Protein AF-A0A3D3JUP1-F1 (afdb_monomer_lite)

Foldseek 3Di:
DDDDDDDDDDDDDDPPPPPPPPPPFPLPDADQAQPAQVVVVVVQPPWDKWWAAPVRHTDPDHDLAWTKMWTADPDNFWIKMFTAGNRRGTHWIWIAGHVRVVVVHIDTRD

pLDDT: mean 80.68, std 22.3, range [35.53, 98.0]

Structure (mmCIF, N/CA/C/O backbone):
data_AF-A0A3D3JUP1-F1
#
_entry.id   AF-A0A3D3JUP1-F1
#
loop_
_atom_site.group_PDB
_atom_site.id
_atom_site.type_symbol
_atom_site.label_atom_id
_atom_site.label_alt_id
_atom_site.label_comp_id
_atom_site.label_asym_id
_atom_site.label_entity_id
_atom_site.label_seq_id
_atom_site.pdbx_PDB_ins_code
_atom_site.Cartn_x
_atom_site.Cartn_y
_atom_site.Cartn_z
_atom_site.occupancy
_atom_site.B_iso_or_equiv
_atom_site.auth_seq_id
_atom_site.auth_comp_id
_atom_site.auth_asym_id
_atom_site.auth_atom_id
_atom_site.pdbx_PDB_model_num
ATOM 1 N N . MET A 1 1 ? 40.089 -21.764 -67.504 1.00 40.41 1 MET A N 1
ATOM 2 C CA . MET A 1 1 ? 40.403 -21.109 -66.215 1.00 40.41 1 MET A CA 1
ATOM 3 C C . MET A 1 1 ? 39.274 -20.143 -65.877 1.00 40.41 1 MET A C 1
ATOM 5 O O . MET A 1 1 ? 38.989 -19.339 -66.745 1.00 40.41 1 MET A O 1
ATOM 9 N N . LYS A 1 2 ? 38.665 -20.297 -64.681 1.00 35.53 2 LYS A N 1
ATOM 10 C CA . LYS A 1 2 ? 38.126 -19.267 -63.747 1.00 35.53 2 LYS A CA 1
ATOM 11 C C . LYS A 1 2 ? 37.333 -18.078 -64.353 1.00 35.53 2 LYS A C 1
ATOM 13 O O . LYS A 1 2 ? 37.854 -17.394 -65.210 1.00 35.53 2 LYS A O 1
ATOM 18 N N . SER A 1 3 ? 36.134 -17.679 -63.931 1.00 40.34 3 SER A N 1
ATOM 19 C CA . SER A 1 3 ? 35.379 -17.886 -62.692 1.00 40.34 3 SER A CA 1
ATOM 20 C C . SER A 1 3 ? 33.913 -17.494 -62.918 1.00 40.34 3 SER A C 1
ATOM 22 O O . SER A 1 3 ? 33.616 -16.593 -63.697 1.00 40.34 3 SER A O 1
ATOM 24 N N . ILE A 1 4 ? 33.020 -18.154 -62.185 1.00 47.38 4 ILE A N 1
ATOM 25 C CA . ILE A 1 4 ? 31.595 -17.843 -62.064 1.00 47.38 4 ILE A CA 1
ATOM 26 C C . ILE A 1 4 ? 31.442 -16.749 -60.995 1.00 47.38 4 ILE A C 1
ATOM 28 O O . ILE A 1 4 ? 31.992 -16.898 -59.904 1.00 47.38 4 ILE A O 1
ATOM 32 N N . LEU A 1 5 ? 30.705 -15.674 -61.288 1.00 41.91 5 LEU A N 1
ATOM 33 C CA . LEU A 1 5 ? 30.286 -14.683 -60.291 1.00 41.91 5 LEU A CA 1
ATOM 34 C C . LEU A 1 5 ? 28.830 -14.977 -59.896 1.00 41.91 5 LEU A C 1
ATOM 36 O O . LEU A 1 5 ? 27.901 -14.655 -60.632 1.00 41.91 5 LEU A O 1
ATOM 40 N N . PHE A 1 6 ? 28.634 -15.623 -58.747 1.00 46.44 6 PHE A N 1
ATOM 41 C CA . PHE A 1 6 ? 27.334 -15.691 -58.080 1.00 46.44 6 PHE A CA 1
ATOM 42 C C . PHE A 1 6 ? 27.157 -14.410 -57.256 1.00 46.44 6 PHE A C 1
ATOM 44 O O . PHE A 1 6 ? 27.907 -14.182 -56.309 1.00 46.44 6 PHE A O 1
ATOM 51 N N . LEU A 1 7 ? 26.181 -13.573 -57.615 1.00 41.72 7 LEU A N 1
ATOM 52 C CA . LEU A 1 7 ? 25.715 -12.487 -56.753 1.00 41.72 7 LEU A CA 1
ATOM 53 C C . LEU A 1 7 ? 24.695 -13.068 -55.767 1.00 41.72 7 LEU A C 1
ATOM 55 O O . LEU A 1 7 ? 23.558 -13.367 -56.129 1.00 41.72 7 LEU A O 1
ATOM 59 N N . SER A 1 8 ? 25.116 -13.258 -54.521 1.00 45.69 8 SER A N 1
ATOM 60 C CA . SER A 1 8 ? 24.248 -13.636 -53.410 1.00 45.69 8 SER A CA 1
ATOM 61 C C . SER A 1 8 ? 23.403 -12.430 -52.995 1.00 45.69 8 SER A C 1
ATOM 63 O O . SER A 1 8 ? 23.912 -11.439 -52.474 1.00 45.69 8 SER A O 1
ATOM 65 N N . LEU A 1 9 ? 22.096 -12.527 -53.227 1.00 45.66 9 LEU A N 1
ATOM 66 C CA . LEU A 1 9 ? 21.085 -11.603 -52.728 1.00 45.66 9 LEU A CA 1
ATOM 67 C C . LEU A 1 9 ? 20.952 -11.805 -51.206 1.00 45.66 9 LEU A C 1
ATOM 69 O O . LEU A 1 9 ? 20.354 -12.775 -50.745 1.00 45.66 9 LEU A O 1
ATOM 73 N N . GLY A 1 10 ? 21.579 -10.925 -50.424 1.00 38.91 10 GLY A N 1
ATOM 74 C CA . GLY A 1 10 ? 21.513 -10.936 -48.964 1.00 38.91 10 GLY A CA 1
ATOM 75 C C . GLY A 1 10 ? 20.160 -10.437 -48.461 1.00 38.91 10 GLY A C 1
ATOM 76 O O . GLY A 1 10 ? 19.929 -9.234 -48.373 1.00 38.91 10 GLY A O 1
ATOM 77 N N . LEU A 1 11 ? 19.277 -11.372 -48.119 1.00 43.00 11 LEU A N 1
ATOM 78 C CA . LEU A 1 11 ? 18.056 -11.135 -47.355 1.00 43.00 11 LEU A CA 1
ATOM 79 C C . LEU A 1 11 ? 18.445 -10.759 -45.911 1.00 43.00 11 LEU A C 1
ATOM 81 O O . LEU A 1 11 ? 18.712 -11.632 -45.087 1.00 43.00 11 LEU A O 1
ATOM 85 N N . LEU A 1 12 ? 18.522 -9.463 -45.602 1.00 42.44 12 LEU A N 1
ATOM 86 C CA . LEU A 1 12 ? 18.662 -8.988 -44.224 1.00 42.44 12 LEU A CA 1
ATOM 87 C C . LEU A 1 12 ? 17.294 -9.060 -43.540 1.00 42.44 12 LEU A C 1
ATOM 89 O O . LEU A 1 12 ? 16.419 -8.220 -43.735 1.00 42.44 12 LEU A O 1
ATOM 93 N N . LEU A 1 13 ? 17.127 -10.133 -42.770 1.00 44.31 13 LEU A N 1
ATOM 94 C CA . LEU A 1 13 ? 16.034 -10.362 -41.836 1.00 44.31 13 LEU A CA 1
ATOM 95 C C . LEU A 1 13 ? 15.923 -9.175 -40.867 1.00 44.31 13 LEU A C 1
ATOM 97 O O . LEU A 1 13 ? 16.871 -8.860 -40.147 1.00 44.31 13 LEU A O 1
ATOM 101 N N . LEU A 1 14 ? 14.751 -8.538 -40.845 1.00 49.16 14 LEU A N 1
ATOM 102 C CA . LEU A 1 14 ? 14.344 -7.635 -39.769 1.00 49.16 14 LEU A CA 1
ATOM 103 C C . LEU A 1 14 ? 14.480 -8.385 -38.432 1.00 49.16 14 LEU A C 1
ATOM 105 O O . LEU A 1 14 ? 14.070 -9.549 -38.364 1.00 49.16 14 LEU A O 1
ATOM 109 N N . PRO A 1 15 ? 15.033 -7.768 -37.372 1.00 46.84 15 PRO A N 1
ATOM 110 C CA . PRO A 1 15 ? 15.060 -8.407 -36.070 1.00 46.84 15 PRO A CA 1
ATOM 111 C C . PRO A 1 15 ? 13.611 -8.644 -35.654 1.00 46.84 15 PRO A C 1
ATOM 113 O O . PRO A 1 15 ? 12.813 -7.709 -35.562 1.00 46.84 15 PRO A O 1
ATOM 116 N N . GLY A 1 16 ? 13.267 -9.920 -35.477 1.00 44.28 16 GLY A N 1
ATOM 117 C CA . GLY A 1 16 ? 11.970 -10.323 -34.967 1.00 44.28 16 GLY A CA 1
ATOM 118 C C . GLY A 1 16 ? 11.670 -9.523 -33.710 1.00 44.28 16 GLY A C 1
ATOM 119 O O . GLY A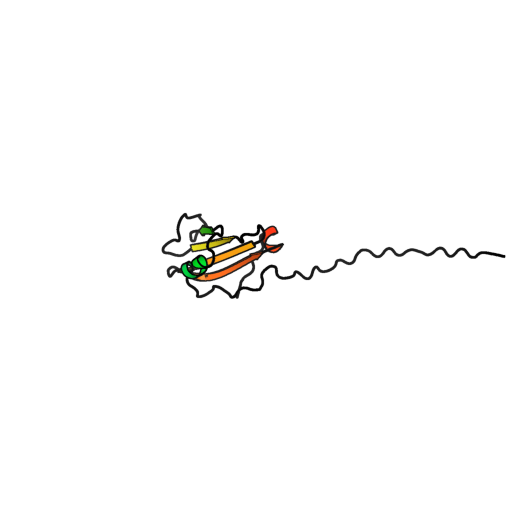 1 16 ? 12.534 -9.377 -32.843 1.00 44.28 16 GLY A O 1
ATOM 120 N N . CYS A 1 17 ? 10.454 -8.987 -33.637 1.00 42.75 17 CYS A N 1
ATOM 121 C CA . CYS A 1 17 ? 9.895 -8.443 -32.415 1.00 42.75 17 CYS A CA 1
ATOM 122 C C . CYS A 1 17 ? 9.869 -9.601 -31.415 1.00 42.75 17 CYS A C 1
ATOM 124 O O . CYS A 1 17 ? 8.923 -10.387 -31.381 1.00 42.75 17 CYS A O 1
ATOM 126 N N . GLN A 1 18 ? 10.966 -9.784 -30.679 1.00 44.09 18 GLN A N 1
ATOM 127 C CA . GLN A 1 18 ? 10.993 -10.696 -29.560 1.00 44.09 18 GLN A CA 1
ATOM 128 C C . GLN A 1 18 ? 9.938 -10.149 -28.615 1.00 44.09 18 GLN A C 1
ATOM 130 O O . GLN A 1 18 ? 10.075 -9.054 -28.072 1.00 44.09 18 GLN A O 1
ATOM 135 N N . SER A 1 19 ? 8.831 -10.880 -28.500 1.00 41.97 19 SER A N 1
ATOM 136 C CA . SER A 1 19 ? 7.968 -10.785 -27.339 1.00 41.97 19 SER A CA 1
ATOM 137 C C . SER A 1 19 ? 8.908 -10.933 -26.153 1.00 41.97 19 SER A C 1
ATOM 139 O O . SER A 1 19 ? 9.400 -12.026 -25.878 1.00 41.97 19 SER A O 1
ATOM 141 N N . ILE A 1 20 ? 9.240 -9.809 -25.517 1.00 46.16 20 ILE A N 1
ATOM 142 C CA . ILE A 1 20 ? 9.814 -9.824 -24.185 1.00 46.16 20 ILE A CA 1
ATOM 143 C C . ILE A 1 20 ? 8.739 -10.536 -23.381 1.00 46.16 20 ILE A C 1
ATOM 145 O O . ILE A 1 20 ? 7.685 -9.964 -23.088 1.00 46.16 20 ILE A O 1
ATOM 149 N N . GLN A 1 21 ? 8.950 -11.826 -23.127 1.00 41.53 21 GLN A N 1
ATOM 150 C CA . GLN A 1 21 ? 8.224 -12.520 -22.087 1.00 41.53 21 GLN A CA 1
ATOM 151 C C . GLN A 1 21 ? 8.540 -11.721 -20.833 1.00 41.53 21 GLN A C 1
ATOM 153 O O . GLN A 1 21 ? 9.660 -11.757 -20.330 1.00 41.53 21 GLN A O 1
ATOM 158 N N . ARG A 1 22 ? 7.576 -10.890 -20.427 1.00 48.31 22 ARG A N 1
ATOM 159 C CA . ARG A 1 22 ? 7.669 -10.066 -19.233 1.00 48.31 22 ARG A CA 1
ATOM 160 C C . ARG A 1 22 ? 7.845 -11.034 -18.081 1.00 48.31 22 ARG A C 1
ATOM 162 O O . ARG A 1 22 ? 6.881 -11.658 -17.645 1.00 48.31 22 ARG A O 1
ATOM 169 N N . THR A 1 23 ? 9.077 -11.195 -17.619 1.00 39.50 23 THR A N 1
ATOM 170 C CA . THR A 1 23 ? 9.325 -11.774 -16.309 1.00 39.50 23 THR A CA 1
ATOM 171 C C . THR A 1 23 ? 8.509 -10.929 -15.338 1.00 39.50 23 THR A C 1
ATOM 173 O O . THR A 1 23 ? 8.694 -9.709 -15.331 1.00 39.50 23 THR A O 1
ATOM 176 N N . PRO A 1 24 ? 7.571 -11.500 -14.566 1.00 43.12 24 PRO A N 1
ATOM 177 C CA . PRO A 1 24 ? 6.876 -10.732 -13.553 1.00 43.12 24 PRO A CA 1
ATOM 178 C C . PRO A 1 24 ? 7.937 -10.230 -12.574 1.00 43.12 24 PRO A C 1
ATOM 180 O O . PRO A 1 24 ? 8.485 -11.003 -11.786 1.00 43.12 24 PRO A O 1
ATOM 183 N N . ALA A 1 25 ? 8.294 -8.953 -12.667 1.00 40.19 25 ALA A N 1
ATOM 184 C CA . ALA A 1 25 ? 9.167 -8.329 -11.693 1.00 40.19 25 ALA A CA 1
ATOM 185 C C . ALA A 1 25 ? 8.422 -8.388 -10.348 1.00 40.19 25 ALA A C 1
ATOM 187 O O . ALA A 1 25 ? 7.410 -7.718 -10.165 1.00 40.19 25 ALA A O 1
ATOM 188 N N . GLY A 1 26 ? 8.859 -9.278 -9.451 1.00 41.22 26 GLY A N 1
ATOM 189 C CA . GLY A 1 26 ? 8.361 -9.373 -8.075 1.00 41.22 26 GLY A CA 1
ATOM 190 C C . GLY A 1 26 ? 7.193 -10.333 -7.786 1.00 41.22 26 GLY A C 1
ATOM 191 O O . GLY A 1 26 ? 6.510 -10.122 -6.787 1.00 41.22 26 GLY A O 1
ATOM 192 N N . ALA A 1 27 ? 6.945 -11.392 -8.569 1.00 43.66 27 ALA A N 1
ATOM 193 C CA . ALA A 1 27 ? 5.840 -12.348 -8.314 1.00 43.66 27 ALA A CA 1
ATOM 194 C C . ALA A 1 27 ? 5.995 -13.289 -7.091 1.00 43.66 27 ALA A C 1
ATOM 196 O O . ALA A 1 27 ? 5.199 -14.206 -6.930 1.00 43.66 27 ALA A O 1
ATOM 197 N N . ASN A 1 28 ? 6.975 -13.079 -6.208 1.00 48.34 28 ASN A N 1
ATOM 198 C CA . ASN A 1 28 ? 7.246 -13.991 -5.087 1.00 48.34 28 ASN A CA 1
ATOM 199 C C . ASN A 1 28 ? 7.004 -13.329 -3.724 1.00 48.34 28 ASN A C 1
ATOM 201 O O . ASN A 1 28 ? 7.918 -13.206 -2.913 1.00 48.34 28 ASN A O 1
ATOM 205 N N . GLY A 1 29 ? 5.778 -12.884 -3.460 1.00 64.00 29 GLY A N 1
ATOM 206 C CA . GLY A 1 29 ? 5.371 -12.552 -2.097 1.00 64.00 29 GLY A CA 1
ATOM 207 C C . GLY A 1 29 ? 3.907 -12.886 -1.892 1.00 64.00 29 GLY A C 1
ATOM 208 O O . GLY A 1 29 ? 3.090 -12.461 -2.701 1.00 64.00 29 GLY A O 1
ATOM 209 N N . ASP A 1 30 ? 3.602 -13.630 -0.827 1.00 83.81 30 ASP A N 1
ATOM 210 C CA . ASP A 1 30 ? 2.226 -13.944 -0.440 1.00 83.81 30 ASP A CA 1
ATOM 211 C C . ASP A 1 30 ? 1.384 -12.671 -0.364 1.00 83.81 30 ASP A C 1
ATOM 213 O O . ASP A 1 30 ? 1.854 -11.627 0.115 1.00 83.81 30 ASP A O 1
ATOM 217 N N . SER A 1 31 ? 0.113 -12.777 -0.745 1.00 92.00 31 SER A N 1
ATOM 218 C CA . SER A 1 31 ? -0.826 -11.695 -0.508 1.00 92.00 31 SER A CA 1
ATOM 219 C C . SER A 1 31 ? -0.882 -11.297 0.969 1.00 92.00 31 SER A C 1
ATOM 221 O O . SER A 1 31 ? -0.784 -12.109 1.899 1.00 92.00 31 SER A O 1
ATOM 223 N N . ALA A 1 32 ? -1.023 -9.991 1.180 1.00 95.25 32 ALA A N 1
ATOM 224 C CA . ALA A 1 32 ? -1.199 -9.391 2.488 1.00 95.25 32 ALA A CA 1
ATOM 225 C C . ALA A 1 32 ? -2.682 -9.210 2.847 1.00 95.25 32 ALA A C 1
ATOM 227 O O . ALA A 1 32 ? -2.973 -8.789 3.965 1.00 95.25 32 ALA A O 1
ATOM 228 N N . VAL A 1 33 ? -3.608 -9.528 1.932 1.00 96.56 33 VAL A N 1
ATOM 229 C CA . VAL A 1 33 ? -5.053 -9.441 2.179 1.00 96.56 33 VAL A CA 1
ATOM 230 C C . VAL A 1 33 ? -5.435 -10.290 3.398 1.00 96.56 33 VAL A C 1
ATOM 232 O O . VAL A 1 33 ? -4.914 -11.384 3.612 1.00 96.56 33 VAL A O 1
ATOM 235 N N . GLY A 1 34 ? -6.298 -9.742 4.253 1.00 96.69 34 GLY A N 1
ATOM 236 C CA . GLY A 1 34 ? -6.709 -10.345 5.522 1.00 96.69 34 GLY A CA 1
ATOM 237 C C . GLY A 1 34 ? -5.709 -10.173 6.672 1.00 96.69 34 GLY A C 1
ATOM 238 O O . GLY A 1 34 ? -6.018 -10.534 7.807 1.00 96.69 34 GLY A O 1
ATOM 239 N N . ARG A 1 35 ? -4.516 -9.609 6.431 1.00 96.62 35 ARG A N 1
ATOM 240 C CA . ARG A 1 35 ? -3.538 -9.297 7.488 1.00 96.62 35 ARG A CA 1
ATOM 241 C C . ARG A 1 35 ? -3.724 -7.866 7.985 1.00 96.62 35 ARG A C 1
ATOM 243 O O . ARG A 1 35 ? -4.122 -6.983 7.234 1.00 96.62 35 ARG A O 1
ATOM 250 N N . HIS A 1 36 ? -3.370 -7.620 9.244 1.00 96.81 36 HIS A N 1
ATOM 251 C CA . HIS A 1 36 ? -3.395 -6.270 9.810 1.00 96.81 36 HIS A CA 1
ATOM 252 C C . HIS A 1 36 ? -2.217 -5.428 9.286 1.00 96.81 36 HIS A C 1
ATOM 254 O O . HIS A 1 36 ? -1.065 -5.870 9.348 1.00 96.81 36 HIS A O 1
ATOM 260 N N . VAL A 1 37 ? -2.475 -4.189 8.859 1.00 96.25 37 VAL A N 1
ATOM 261 C CA . VAL A 1 37 ? -1.496 -3.290 8.223 1.00 96.25 37 VAL A CA 1
ATOM 262 C C . VAL A 1 37 ? -0.259 -3.073 9.095 1.00 96.25 37 VAL A C 1
ATOM 264 O O . VAL A 1 37 ? 0.859 -3.297 8.644 1.00 96.25 37 VAL A O 1
ATOM 267 N N . MET A 1 38 ? -0.430 -2.804 10.392 1.00 95.62 38 MET A N 1
ATOM 268 C CA . MET A 1 38 ? 0.696 -2.647 11.329 1.00 95.62 38 MET A CA 1
ATOM 269 C C . MET A 1 38 ? 1.609 -3.882 11.427 1.00 95.62 38 MET A C 1
ATOM 271 O O . MET A 1 38 ? 2.813 -3.746 11.638 1.00 95.62 38 MET A O 1
ATOM 275 N N . LYS A 1 39 ? 1.075 -5.100 11.252 1.00 94.94 39 LYS A N 1
ATOM 276 C CA . LYS A 1 39 ? 1.891 -6.328 11.244 1.00 94.94 39 LYS A CA 1
ATOM 277 C C . LYS A 1 39 ? 2.680 -6.475 9.948 1.00 94.94 39 LYS A C 1
ATOM 279 O O . LYS A 1 39 ? 3.782 -7.018 9.977 1.00 94.94 39 LYS A O 1
ATOM 284 N N . VAL A 1 40 ? 2.124 -6.007 8.834 1.00 93.94 40 VAL A N 1
ATOM 285 C CA . VAL A 1 40 ? 2.814 -5.967 7.542 1.00 93.94 40 VAL A CA 1
ATOM 286 C C . VAL A 1 40 ? 3.923 -4.919 7.577 1.00 93.94 40 VAL A C 1
ATOM 288 O O . VAL A 1 40 ? 5.071 -5.261 7.316 1.00 93.94 40 VAL A O 1
ATOM 291 N N . LEU A 1 41 ? 3.633 -3.692 8.021 1.00 93.00 41 LEU A N 1
ATOM 292 C CA . LEU A 1 41 ? 4.626 -2.612 8.117 1.00 93.00 41 LEU A CA 1
ATOM 293 C C . LEU A 1 41 ? 5.777 -2.927 9.073 1.00 93.00 41 LEU A C 1
ATOM 295 O O . LEU A 1 41 ? 6.913 -2.555 8.799 1.00 93.00 41 LEU A O 1
ATOM 299 N N . GLY A 1 42 ? 5.527 -3.695 10.138 1.00 92.50 42 GLY A N 1
ATOM 300 C CA . GLY A 1 42 ? 6.589 -4.178 11.024 1.00 92.50 42 GLY A CA 1
ATOM 301 C C . GLY A 1 42 ? 7.657 -5.036 10.326 1.00 92.50 42 GLY A C 1
ATOM 302 O O . GLY A 1 42 ? 8.749 -5.187 10.863 1.00 92.50 42 GLY A O 1
ATOM 303 N N . LYS A 1 43 ? 7.378 -5.581 9.131 1.00 89.12 43 LYS A N 1
ATOM 304 C CA . LYS A 1 43 ? 8.353 -6.312 8.301 1.00 89.12 43 LYS A CA 1
ATOM 305 C C . LYS A 1 43 ? 9.122 -5.411 7.328 1.00 89.12 43 LYS A C 1
ATOM 307 O O . LYS A 1 43 ? 10.090 -5.868 6.735 1.00 89.12 43 LYS A O 1
ATOM 312 N N . HIS A 1 44 ? 8.711 -4.154 7.178 1.00 88.06 44 HIS A N 1
ATOM 313 C CA . HIS A 1 44 ? 9.268 -3.181 6.236 1.00 88.06 44 HIS A CA 1
ATOM 314 C C . HIS A 1 44 ? 10.094 -2.094 6.943 1.00 88.06 44 HIS A C 1
ATOM 316 O O . HIS A 1 44 ? 10.123 -0.938 6.526 1.00 88.06 44 HIS A O 1
ATOM 322 N N . VAL A 1 45 ? 10.775 -2.447 8.036 1.00 87.06 45 VAL A N 1
ATOM 323 C CA . VAL A 1 45 ? 11.642 -1.510 8.766 1.00 87.06 45 VAL A CA 1
ATOM 324 C C . VAL A 1 45 ? 12.747 -0.988 7.843 1.00 87.06 45 VAL A C 1
ATOM 326 O O . VAL A 1 45 ? 13.430 -1.767 7.184 1.00 87.06 45 VAL A O 1
ATOM 329 N N . GLY A 1 46 ? 12.924 0.335 7.810 1.00 89.31 46 GLY A N 1
ATOM 330 C CA . GLY A 1 46 ? 13.936 1.005 6.986 1.00 89.31 46 GLY A CA 1
ATOM 331 C C . GLY A 1 46 ? 13.495 1.327 5.556 1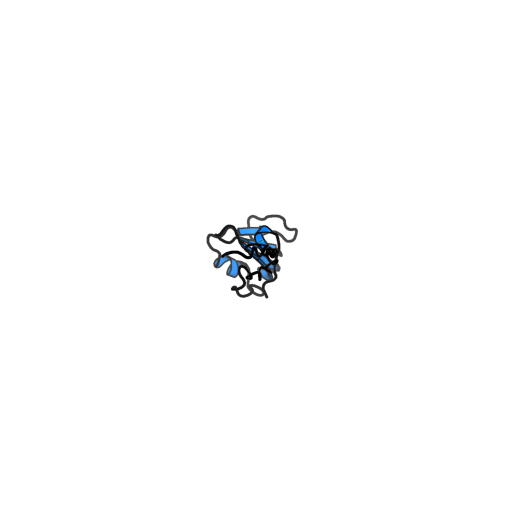.00 89.31 46 GLY A C 1
ATOM 332 O O . GLY A 1 46 ? 14.221 2.025 4.855 1.00 89.31 46 GLY A O 1
ATOM 333 N N . HIS A 1 47 ? 12.308 0.882 5.138 1.00 92.31 47 HIS A N 1
ATOM 334 C CA . HIS A 1 47 ? 11.731 1.273 3.856 1.00 92.31 47 HIS A CA 1
ATOM 335 C C . HIS A 1 47 ? 11.139 2.684 3.926 1.00 92.31 47 HIS A C 1
ATOM 337 O O . HIS A 1 47 ? 10.657 3.124 4.973 1.00 92.31 47 HIS A O 1
ATOM 343 N N . ARG A 1 48 ? 11.108 3.383 2.785 1.00 95.12 48 ARG A N 1
ATOM 344 C CA . ARG A 1 48 ? 10.283 4.588 2.642 1.00 95.12 48 ARG A CA 1
ATOM 345 C C . ARG A 1 48 ? 8.812 4.178 2.633 1.00 95.12 48 ARG A C 1
ATOM 347 O O . ARG A 1 48 ? 8.414 3.294 1.874 1.00 95.12 48 ARG A O 1
ATOM 354 N N . ILE A 1 49 ? 8.023 4.854 3.458 1.00 95.94 49 ILE A N 1
ATOM 355 C CA . ILE A 1 49 ? 6.593 4.610 3.631 1.00 95.94 49 ILE A CA 1
ATOM 356 C C . ILE A 1 49 ? 5.846 5.916 3.381 1.00 95.94 49 ILE A C 1
ATOM 358 O O . ILE A 1 49 ? 6.248 6.963 3.882 1.00 95.94 49 ILE A O 1
ATOM 362 N N . GLU A 1 50 ? 4.757 5.839 2.624 1.00 97.81 50 GLU A N 1
ATOM 363 C CA . GLU A 1 50 ? 3.791 6.926 2.469 1.00 97.81 50 GLU A CA 1
ATOM 364 C C . GLU A 1 50 ? 2.411 6.446 2.896 1.00 97.81 50 GLU A C 1
ATOM 366 O O . GLU A 1 50 ? 1.991 5.345 2.536 1.00 97.81 50 GLU A O 1
ATOM 371 N N . ILE A 1 51 ? 1.721 7.270 3.677 1.00 97.75 51 ILE A N 1
ATOM 372 C CA .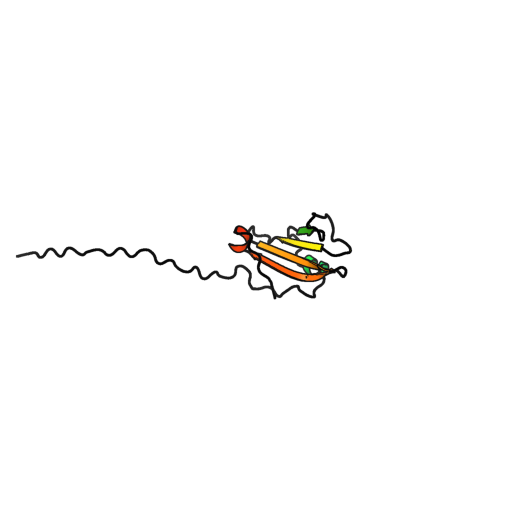 ILE A 1 51 ? 0.424 6.954 4.267 1.00 97.75 51 ILE A CA 1
ATOM 373 C C . ILE A 1 51 ? -0.610 7.878 3.644 1.00 97.75 51 ILE A 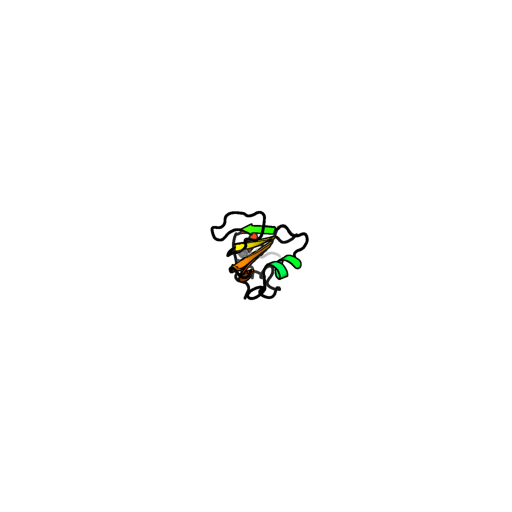C 1
ATOM 375 O O . ILE A 1 51 ? -0.342 9.064 3.461 1.00 97.75 51 ILE A O 1
ATOM 379 N N . PHE A 1 52 ? -1.782 7.334 3.342 1.00 97.62 52 PHE A N 1
ATOM 380 C CA . PHE A 1 52 ? -2.875 8.066 2.726 1.00 97.62 52 PHE A CA 1
ATOM 381 C C . PHE A 1 52 ? -4.185 7.818 3.470 1.00 97.62 52 PHE A C 1
ATOM 383 O O . PHE A 1 52 ? -4.439 6.696 3.927 1.00 97.62 52 PHE A O 1
ATOM 390 N N . ASP A 1 53 ? -5.016 8.853 3.555 1.00 96.19 53 ASP A N 1
ATOM 391 C CA . ASP A 1 53 ? -6.425 8.724 3.923 1.00 96.19 53 ASP A CA 1
ATOM 392 C C . ASP A 1 53 ? -7.233 8.019 2.810 1.00 96.19 53 ASP A C 1
ATOM 394 O O . ASP A 1 53 ? -6.680 7.494 1.833 1.00 96.19 53 ASP A O 1
ATOM 398 N N . ASP A 1 54 ? -8.553 7.939 2.986 1.00 93.25 54 ASP A N 1
ATOM 399 C CA . ASP A 1 54 ? -9.446 7.331 1.998 1.00 93.25 54 ASP A CA 1
ATOM 400 C C . ASP A 1 54 ? -9.458 8.100 0.663 1.00 93.25 54 ASP A C 1
ATOM 402 O O . ASP A 1 54 ? -9.410 7.497 -0.412 1.00 93.25 54 ASP A O 1
ATOM 406 N N . ASP A 1 55 ? -9.424 9.429 0.748 1.00 92.62 55 ASP A N 1
ATOM 407 C CA . ASP A 1 55 ? -9.498 10.356 -0.380 1.00 92.62 55 ASP A CA 1
ATOM 408 C C . ASP A 1 55 ? -8.162 10.488 -1.142 1.00 92.62 55 ASP A C 1
ATOM 410 O O . ASP A 1 55 ? -8.087 11.143 -2.185 1.00 92.62 55 ASP A O 1
ATOM 414 N N . GLY A 1 56 ? -7.098 9.843 -0.652 1.00 91.62 56 GLY A N 1
ATOM 415 C CA . GLY A 1 56 ? -5.757 9.871 -1.235 1.00 91.62 56 GLY A CA 1
ATOM 416 C C . GLY A 1 56 ? -4.885 11.036 -0.754 1.00 91.62 56 GLY A C 1
ATOM 417 O O . GLY A 1 56 ? -3.807 11.256 -1.309 1.00 91.62 56 GLY A O 1
ATOM 418 N N . GLY A 1 57 ? -5.315 11.774 0.270 1.00 95.56 57 GLY A N 1
ATOM 419 C CA . GLY A 1 57 ? -4.514 12.779 0.959 1.00 95.56 57 GLY A CA 1
ATOM 420 C C . GLY A 1 57 ? -3.407 12.139 1.793 1.00 95.56 57 GLY A C 1
ATOM 421 O O . GLY A 1 57 ? -3.613 11.121 2.448 1.00 95.56 57 GLY A O 1
ATOM 422 N N . THR A 1 58 ? -2.201 12.711 1.765 1.00 97.12 58 THR A N 1
ATOM 423 C CA . THR A 1 58 ? -1.056 12.185 2.526 1.00 97.12 58 THR A CA 1
ATOM 424 C C . THR A 1 58 ? -1.190 12.474 4.021 1.00 97.12 58 THR A C 1
ATOM 426 O O . THR A 1 58 ? -1.484 13.598 4.426 1.00 97.12 58 THR A O 1
ATOM 429 N N . LEU A 1 59 ? -0.882 11.475 4.846 1.00 95.81 59 LEU A N 1
ATOM 430 C CA . LEU A 1 59 ? -0.893 11.543 6.305 1.00 95.81 59 LEU A CA 1
ATOM 431 C C . LEU A 1 59 ? 0.504 11.292 6.885 1.00 95.81 59 LEU A C 1
ATOM 433 O O . LEU A 1 59 ? 1.352 10.659 6.258 1.00 95.81 59 LEU A O 1
ATOM 437 N N . GLN A 1 60 ? 0.724 11.760 8.116 1.00 95.69 60 GLN A N 1
ATOM 438 C CA . GLN A 1 60 ? 1.954 11.483 8.876 1.00 95.69 60 GLN A CA 1
ATOM 439 C C . GLN A 1 60 ? 1.868 10.199 9.709 1.00 95.69 60 GLN A C 1
ATOM 441 O O . GLN A 1 60 ? 2.887 9.660 10.134 1.00 95.69 60 GLN A O 1
ATOM 446 N N . GLU A 1 61 ? 0.655 9.705 9.947 1.00 94.06 61 GLU A N 1
ATOM 447 C CA . GLU A 1 61 ? 0.386 8.525 10.760 1.00 94.06 61 GLU A CA 1
ATOM 448 C C . GLU A 1 61 ? -0.775 7.714 10.183 1.00 94.06 61 GLU A C 1
ATOM 450 O O . GLU A 1 61 ? -1.567 8.216 9.385 1.00 94.06 61 GLU A O 1
ATOM 455 N N . ILE A 1 62 ? -0.846 6.437 10.567 1.00 92.50 62 ILE A N 1
ATOM 456 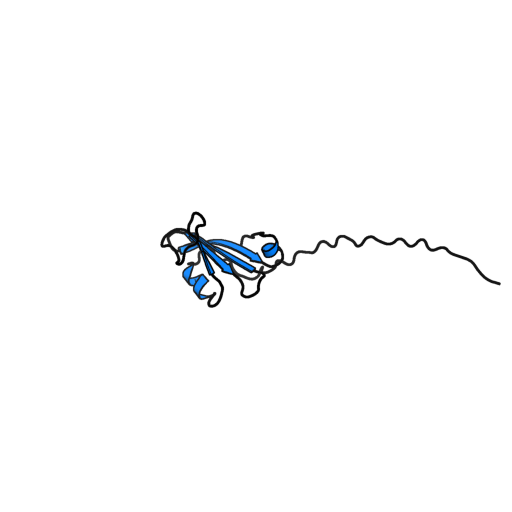C CA . ILE A 1 62 ? -1.915 5.535 10.131 1.00 92.50 62 ILE A CA 1
ATOM 457 C C . ILE A 1 62 ? -3.239 6.023 10.737 1.00 92.50 62 ILE A C 1
ATOM 459 O O . ILE A 1 62 ? -3.324 6.116 11.964 1.00 92.50 62 ILE A O 1
ATOM 463 N N . PRO A 1 63 ? -4.268 6.313 9.922 1.00 91.25 63 PRO A N 1
ATOM 464 C CA . PRO A 1 63 ? -5.553 6.774 10.429 1.00 91.25 63 PRO A CA 1
ATOM 465 C C . PRO A 1 63 ? -6.267 5.662 11.209 1.00 91.25 63 PRO A C 1
ATOM 467 O O . PRO A 1 63 ? -6.100 4.478 10.924 1.00 91.25 63 PRO A O 1
ATOM 470 N N . SER A 1 64 ? -7.133 6.038 12.154 1.00 88.12 64 SER A N 1
ATOM 471 C CA . SER A 1 64 ? -8.009 5.107 12.887 1.00 88.12 64 SER A CA 1
ATOM 472 C C . SER A 1 64 ? -9.240 4.648 12.084 1.00 88.12 64 SER A C 1
ATOM 474 O O . SER A 1 64 ? -10.217 4.195 12.672 1.00 88.12 64 SER A O 1
ATOM 476 N N . GLY A 1 65 ? -9.225 4.826 10.762 1.00 90.12 65 GLY A N 1
ATOM 477 C CA . GLY A 1 65 ? -10.299 4.469 9.834 1.00 90.12 65 GLY A CA 1
ATOM 478 C C . GLY A 1 65 ? -9.731 3.852 8.555 1.00 90.12 65 GLY A C 1
ATOM 479 O O . GLY A 1 65 ? -8.626 3.311 8.560 1.00 90.12 65 GLY A O 1
ATOM 480 N N . PHE A 1 66 ? -10.469 3.949 7.449 1.00 96.25 66 PHE A N 1
ATOM 481 C CA . PHE A 1 66 ? -9.962 3.529 6.143 1.00 96.25 66 PHE A CA 1
ATOM 482 C C . PHE A 1 66 ? -8.711 4.314 5.739 1.00 96.25 66 PHE A C 1
ATOM 484 O O . PHE A 1 66 ? -8.569 5.503 6.029 1.00 96.25 66 PHE A O 1
ATOM 491 N N . GLY A 1 67 ? -7.830 3.652 4.999 1.00 97.19 67 GLY A N 1
ATOM 492 C CA . GLY A 1 67 ? -6.671 4.305 4.415 1.00 97.19 67 GLY A CA 1
ATOM 493 C C . GLY A 1 67 ? -5.867 3.371 3.533 1.00 97.19 67 GLY A C 1
ATOM 494 O O . GLY A 1 67 ? -6.224 2.206 3.311 1.00 97.19 67 GLY A O 1
ATOM 495 N N . SER A 1 68 ? -4.758 3.888 3.015 1.00 98.00 68 SER A N 1
ATOM 496 C CA . SER A 1 68 ? -3.776 3.064 2.322 1.00 98.00 68 SER A CA 1
ATOM 497 C C . SER A 1 68 ? -2.350 3.416 2.707 1.00 98.00 68 SER A C 1
ATOM 499 O O . SER A 1 68 ? -2.056 4.528 3.134 1.00 98.00 68 SER A O 1
ATOM 501 N N . VAL A 1 69 ? -1.453 2.446 2.567 1.00 97.94 69 VAL A N 1
ATOM 502 C CA . VAL A 1 69 ? -0.019 2.650 2.755 1.00 97.94 69 VAL A CA 1
ATOM 503 C C . VAL A 1 69 ? 0.721 2.153 1.534 1.00 97.94 69 VAL A C 1
ATOM 505 O O . VAL A 1 69 ? 0.510 1.023 1.093 1.00 97.94 69 VAL A O 1
ATOM 508 N N . SER A 1 70 ? 1.618 2.987 1.030 1.00 97.62 70 SER A N 1
ATOM 509 C CA . SER A 1 70 ? 2.601 2.617 0.026 1.00 97.62 70 SER A CA 1
ATOM 510 C C . SER A 1 70 ? 3.946 2.357 0.687 1.00 97.62 70 SER A C 1
ATOM 512 O O . SER A 1 70 ? 4.457 3.199 1.423 1.00 97.62 70 SER A O 1
ATOM 514 N N . VAL A 1 71 ? 4.534 1.199 0.407 1.00 96.69 71 VAL A N 1
ATOM 515 C CA . VAL A 1 71 ? 5.872 0.824 0.861 1.00 96.69 71 VAL A CA 1
ATOM 516 C C . VAL A 1 71 ? 6.766 0.699 -0.358 1.00 96.69 71 VAL A C 1
ATOM 518 O O . VAL A 1 71 ? 6.536 -0.149 -1.217 1.00 96.69 71 VAL A O 1
ATOM 521 N N . PHE A 1 72 ? 7.788 1.541 -0.436 1.00 94.62 72 PHE A N 1
ATOM 522 C CA . PHE A 1 72 ? 8.747 1.514 -1.535 1.00 94.62 72 PHE A CA 1
ATOM 523 C C . PHE A 1 72 ? 9.819 0.459 -1.267 1.00 94.62 72 PHE A C 1
ATOM 525 O O . PHE A 1 72 ? 10.260 0.277 -0.127 1.00 94.62 72 PHE A O 1
ATOM 532 N N . SER A 1 73 ? 10.266 -0.240 -2.308 1.00 90.12 73 SER A N 1
ATOM 533 C CA . SER A 1 73 ? 11.456 -1.082 -2.208 1.00 90.12 73 SER A CA 1
ATOM 534 C C . SER A 1 73 ? 12.693 -0.229 -1.920 1.00 90.12 73 SER A C 1
ATOM 536 O O . SER A 1 73 ? 12.744 0.957 -2.241 1.00 90.12 73 SER A O 1
ATOM 538 N N . ASN A 1 74 ? 13.718 -0.840 -1.323 1.00 86.25 74 ASN A N 1
ATOM 539 C CA . ASN A 1 74 ? 15.003 -0.163 -1.109 1.00 86.25 74 ASN A CA 1
ATOM 540 C C . ASN A 1 74 ? 15.766 0.058 -2.425 1.00 86.25 74 ASN A C 1
ATOM 542 O O . ASN A 1 74 ? 16.617 0.939 -2.515 1.00 86.25 74 ASN A O 1
ATOM 546 N N . GLU A 1 75 ? 15.447 -0.727 -3.454 1.00 83.50 75 GLU A N 1
ATOM 547 C CA . GLU A 1 75 ? 15.853 -0.462 -4.830 1.00 83.50 75 GLU A CA 1
ATOM 548 C C . GLU A 1 75 ? 14.859 0.504 -5.496 1.00 83.50 75 GLU A C 1
ATOM 550 O O . GLU A 1 75 ? 13.664 0.445 -5.201 1.00 83.50 75 GLU A O 1
ATOM 555 N N . PRO A 1 76 ? 15.295 1.387 -6.411 1.00 76.88 76 PRO A N 1
ATOM 556 C CA . PRO A 1 76 ? 14.437 2.388 -7.051 1.00 76.88 76 PRO A CA 1
ATOM 557 C C . PRO A 1 76 ? 13.549 1.794 -8.164 1.00 76.88 76 PRO A C 1
ATOM 559 O O . PRO A 1 76 ? 13.453 2.348 -9.257 1.00 76.88 76 PRO A O 1
ATOM 562 N N . ASN A 1 77 ? 12.939 0.635 -7.927 1.00 88.06 77 ASN A N 1
ATOM 563 C CA . ASN A 1 77 ? 12.236 -0.141 -8.946 1.00 88.06 77 ASN A CA 1
ATOM 564 C C . ASN A 1 77 ? 10.966 -0.826 -8.431 1.00 88.06 77 ASN A C 1
ATOM 566 O O . ASN A 1 77 ? 10.510 -1.769 -9.077 1.00 88.06 77 ASN A O 1
ATOM 570 N N . GLY A 1 78 ? 10.403 -0.407 -7.299 1.00 93.38 78 GLY A N 1
ATOM 571 C CA . GLY A 1 78 ? 9.328 -1.172 -6.689 1.00 93.38 78 GLY A CA 1
ATOM 572 C C . GLY A 1 78 ? 8.538 -0.460 -5.607 1.00 93.38 78 GLY A C 1
ATOM 573 O O . GLY A 1 78 ? 9.040 0.383 -4.860 1.00 93.38 78 GLY A O 1
ATOM 574 N N . GLN A 1 79 ? 7.271 -0.843 -5.526 1.00 95.38 79 GLN A N 1
ATOM 575 C CA . GLN A 1 79 ? 6.323 -0.365 -4.539 1.00 95.38 79 GLN A CA 1
ATOM 576 C C . GLN A 1 79 ? 5.211 -1.394 -4.325 1.00 95.38 79 GLN A C 1
ATOM 578 O O . GLN A 1 79 ? 4.659 -1.955 -5.276 1.00 95.38 79 GLN A O 1
ATOM 583 N N . ASP A 1 80 ? 4.851 -1.595 -3.063 1.00 96.31 80 ASP A N 1
ATOM 584 C CA . ASP A 1 80 ? 3.629 -2.269 -2.639 1.00 96.31 80 ASP A CA 1
ATOM 585 C C . ASP A 1 80 ? 2.632 -1.222 -2.121 1.00 96.31 80 ASP A C 1
ATOM 587 O O . ASP A 1 80 ? 3.027 -0.253 -1.474 1.00 96.31 80 ASP A O 1
ATOM 591 N N . ASN A 1 81 ? 1.340 -1.400 -2.397 1.00 97.50 81 ASN A N 1
ATOM 592 C CA . ASN A 1 81 ? 0.252 -0.592 -1.849 1.00 97.50 81 ASN A CA 1
ATOM 593 C C . ASN A 1 81 ? -0.753 -1.492 -1.126 1.00 97.50 81 ASN A C 1
ATOM 595 O O . ASN A 1 81 ? -1.275 -2.457 -1.692 1.00 97.50 81 ASN A O 1
ATOM 599 N N . TYR A 1 82 ? -1.050 -1.139 0.118 1.00 97.44 82 TYR A N 1
ATOM 600 C CA . TYR A 1 82 ? -1.971 -1.855 0.988 1.00 97.44 82 TYR A CA 1
ATOM 601 C C . TYR A 1 82 ? -3.136 -0.939 1.340 1.00 97.44 82 TYR A C 1
ATOM 603 O O . TYR A 1 82 ? -2.959 0.015 2.094 1.00 97.44 82 TYR A O 1
ATOM 611 N N . ARG A 1 83 ? -4.329 -1.227 0.822 1.00 97.88 83 ARG A N 1
ATOM 612 C CA . ARG A 1 83 ? -5.573 -0.592 1.273 1.00 97.88 83 ARG A CA 1
ATOM 613 C C . ARG A 1 83 ? -6.135 -1.396 2.437 1.00 97.88 83 ARG A C 1
ATOM 615 O O . ARG A 1 83 ? -6.234 -2.620 2.323 1.00 97.88 83 ARG A O 1
ATOM 622 N N . PHE A 1 84 ? -6.534 -0.725 3.507 1.00 97.81 84 PHE A N 1
ATOM 623 C CA . PHE A 1 84 ? -7.091 -1.356 4.701 1.00 97.81 84 PHE A CA 1
ATOM 624 C C . PHE A 1 84 ? -8.423 -0.729 5.123 1.00 97.81 84 PHE A C 1
ATOM 626 O O . PHE A 1 84 ? -8.766 0.380 4.703 1.00 97.81 84 PHE A O 1
ATOM 633 N N . ASP A 1 85 ? -9.185 -1.493 5.901 1.00 97.06 85 ASP A N 1
ATOM 634 C CA . ASP A 1 85 ? -10.447 -1.083 6.514 1.00 97.06 85 ASP A CA 1
ATOM 635 C C . ASP A 1 85 ? -10.255 -0.405 7.883 1.00 97.06 85 ASP A C 1
ATOM 637 O O . ASP A 1 85 ? -9.133 -0.225 8.352 1.00 97.06 85 ASP A O 1
ATOM 641 N N . GLU A 1 86 ? -11.354 -0.037 8.544 1.00 96.19 86 GLU A N 1
ATOM 642 C CA . GLU A 1 86 ? -11.344 0.614 9.865 1.00 96.19 86 GLU A CA 1
ATOM 643 C C . GLU A 1 86 ? -10.689 -0.229 10.971 1.00 96.19 86 GLU A C 1
ATOM 645 O O . GLU A 1 86 ? -10.197 0.317 11.957 1.00 96.19 86 GLU A O 1
ATOM 650 N N . ALA A 1 87 ? -10.646 -1.555 10.816 1.00 96.19 87 ALA A N 1
ATOM 651 C CA . ALA A 1 87 ? -9.967 -2.455 11.744 1.00 96.19 87 ALA A CA 1
ATOM 652 C C . ALA A 1 87 ? -8.469 -2.603 11.423 1.00 96.19 87 ALA A C 1
ATOM 654 O O . ALA A 1 87 ? -7.772 -3.398 12.060 1.00 96.19 87 ALA A O 1
ATOM 655 N N . GLY A 1 88 ? -7.969 -1.877 10.418 1.00 96.44 88 GLY A N 1
ATOM 656 C CA . GLY A 1 88 ? -6.606 -1.988 9.922 1.00 96.44 88 GLY A CA 1
ATOM 657 C C . GLY A 1 88 ? -6.353 -3.277 9.141 1.00 96.44 88 GLY A C 1
ATOM 658 O O . GLY A 1 88 ? -5.190 -3.622 8.920 1.00 96.44 88 GLY A O 1
ATOM 659 N N . VAL A 1 89 ? -7.390 -4.014 8.732 1.00 97.69 89 VAL A N 1
ATOM 660 C CA . VAL A 1 89 ? -7.257 -5.244 7.945 1.00 97.69 89 VAL A CA 1
ATOM 661 C C . VAL A 1 89 ? -7.105 -4.884 6.475 1.00 97.69 89 VAL A C 1
ATOM 663 O O . VAL A 1 89 ? -7.881 -4.114 5.918 1.00 97.69 89 VAL A O 1
ATOM 666 N N . ILE A 1 90 ? -6.089 -5.445 5.823 1.00 97.81 90 ILE A N 1
ATOM 667 C CA . ILE A 1 90 ? -5.827 -5.201 4.407 1.00 97.81 90 ILE A CA 1
ATOM 668 C C . ILE A 1 90 ? -6.911 -5.878 3.569 1.00 97.81 90 ILE A C 1
ATOM 670 O O . ILE A 1 90 ? -7.067 -7.098 3.602 1.00 97.81 90 ILE A O 1
ATOM 674 N N . ILE A 1 91 ? -7.611 -5.079 2.770 1.00 97.31 91 ILE A N 1
ATOM 675 C CA . ILE A 1 91 ? -8.682 -5.511 1.862 1.00 97.31 91 ILE A CA 1
ATOM 676 C C . ILE A 1 91 ? -8.248 -5.494 0.393 1.00 97.31 91 ILE A C 1
ATOM 678 O O . ILE A 1 91 ? -8.914 -6.075 -0.459 1.00 97.31 91 ILE A O 1
ATOM 682 N N . ARG A 1 92 ? -7.118 -4.845 0.080 1.00 97.12 92 ARG A N 1
ATOM 683 C CA . ARG A 1 92 ? -6.513 -4.863 -1.256 1.00 97.12 92 ARG A CA 1
ATOM 684 C C . ARG A 1 92 ? -5.003 -4.714 -1.152 1.00 97.12 92 ARG A C 1
ATOM 686 O O . ARG A 1 92 ? -4.513 -3.789 -0.506 1.00 97.12 92 ARG A O 1
ATOM 693 N N . HIS A 1 93 ? -4.289 -5.589 -1.847 1.00 96.94 93 HIS A N 1
ATOM 694 C CA . HIS A 1 93 ? -2.844 -5.531 -2.009 1.00 96.94 93 HIS A CA 1
ATOM 695 C C . HIS A 1 93 ? -2.526 -5.367 -3.496 1.00 96.94 93 HIS A C 1
ATOM 697 O O . HIS A 1 93 ? -2.937 -6.186 -4.320 1.00 96.94 93 HIS A O 1
ATOM 703 N N . GLN A 1 94 ? -1.832 -4.285 -3.837 1.00 96.50 94 GLN A N 1
ATOM 704 C CA . GLN A 1 94 ? -1.307 -4.052 -5.175 1.00 96.50 94 GLN A CA 1
ATOM 705 C C . GLN A 1 94 ? 0.211 -3.940 -5.153 1.00 96.50 94 GLN A C 1
ATOM 707 O O . GLN A 1 94 ? 0.791 -3.467 -4.181 1.00 96.50 94 GLN A O 1
ATOM 712 N N . ARG A 1 95 ? 0.838 -4.320 -6.261 1.00 94.94 95 ARG A N 1
ATOM 713 C CA . ARG A 1 95 ? 2.282 -4.272 -6.456 1.00 94.94 95 ARG A CA 1
ATOM 714 C C . ARG A 1 95 ? 2.621 -3.656 -7.805 1.00 94.94 95 ARG A C 1
ATOM 716 O O . ARG A 1 95 ? 1.981 -3.951 -8.815 1.00 94.94 95 ARG A O 1
ATOM 723 N N . SER A 1 96 ? 3.663 -2.837 -7.821 1.00 94.69 96 SER A N 1
ATOM 724 C CA . SER A 1 96 ? 4.245 -2.265 -9.028 1.00 94.69 96 SER A CA 1
ATOM 725 C C . SER A 1 96 ? 5.768 -2.353 -8.948 1.00 94.69 96 SER A C 1
ATOM 727 O O . SER A 1 96 ? 6.360 -1.746 -8.063 1.00 94.69 96 SER A O 1
ATOM 729 N N . TYR A 1 97 ? 6.403 -3.152 -9.814 1.00 92.25 97 TYR A N 1
ATOM 730 C CA . TYR A 1 97 ? 7.859 -3.381 -9.824 1.00 92.25 97 TYR A CA 1
ATOM 731 C C . TYR A 1 97 ? 8.429 -3.399 -11.249 1.00 92.25 97 TYR A C 1
ATOM 733 O O . TYR A 1 97 ? 7.723 -3.724 -12.208 1.00 92.25 97 TYR A O 1
ATOM 741 N N . GLY A 1 98 ? 9.716 -3.074 -11.388 1.00 91.31 98 GLY A N 1
ATOM 742 C CA . GLY A 1 98 ? 10.442 -3.043 -12.658 1.00 91.31 98 GLY A CA 1
ATOM 743 C C . GLY A 1 98 ? 9.755 -2.146 -13.688 1.00 91.31 98 GLY A C 1
ATOM 744 O O . GLY A 1 98 ? 9.375 -1.016 -13.385 1.00 91.31 98 GLY A O 1
ATOM 745 N N . ASP A 1 99 ? 9.532 -2.674 -14.890 1.00 91.38 99 ASP A N 1
ATOM 746 C CA . ASP A 1 99 ? 8.854 -1.954 -15.975 1.00 91.38 99 ASP A CA 1
ATOM 747 C C . ASP A 1 99 ? 7.439 -1.494 -15.601 1.00 91.38 99 ASP A C 1
ATOM 749 O O . ASP A 1 99 ? 6.990 -0.447 -16.072 1.00 91.38 99 ASP A O 1
ATOM 753 N N . ASN A 1 100 ? 6.735 -2.239 -14.737 1.00 91.19 100 ASN A N 1
ATOM 754 C CA . ASN A 1 100 ? 5.411 -1.831 -14.273 1.00 91.19 100 ASN A CA 1
ATOM 755 C C . ASN A 1 100 ? 5.510 -0.575 -13.405 1.00 91.19 100 ASN A C 1
ATOM 757 O O . ASN A 1 100 ? 4.717 0.340 -13.595 1.00 91.19 100 ASN A O 1
ATOM 761 N N . PHE A 1 101 ? 6.514 -0.499 -12.528 1.00 92.50 101 PHE A N 1
ATOM 762 C CA . PHE A 1 101 ? 6.768 0.687 -11.707 1.00 92.50 101 PHE A CA 1
ATOM 763 C C . PHE A 1 101 ? 7.106 1.901 -12.571 1.00 92.50 101 PHE A C 1
ATOM 765 O O . PHE A 1 101 ? 6.489 2.954 -12.433 1.00 92.50 101 PHE A O 1
ATOM 772 N N . LEU A 1 102 ? 8.005 1.724 -13.543 1.00 91.12 102 LEU A N 1
ATOM 773 C CA . LEU A 1 102 ? 8.385 2.780 -14.487 1.00 91.12 102 LEU A CA 1
ATOM 774 C C . LEU A 1 102 ? 7.217 3.255 -15.367 1.00 91.12 102 LEU A C 1
ATOM 776 O O . LEU A 1 102 ? 7.206 4.402 -15.807 1.00 91.12 102 LEU A O 1
ATOM 780 N N . SER A 1 103 ? 6.234 2.387 -15.609 1.00 92.62 103 SER A N 1
ATOM 781 C CA . SER A 1 103 ? 5.061 2.674 -16.445 1.00 92.62 103 SER A CA 1
ATOM 782 C C . SER A 1 103 ? 3.804 3.034 -15.640 1.00 92.62 103 SER A C 1
ATOM 784 O O . SER A 1 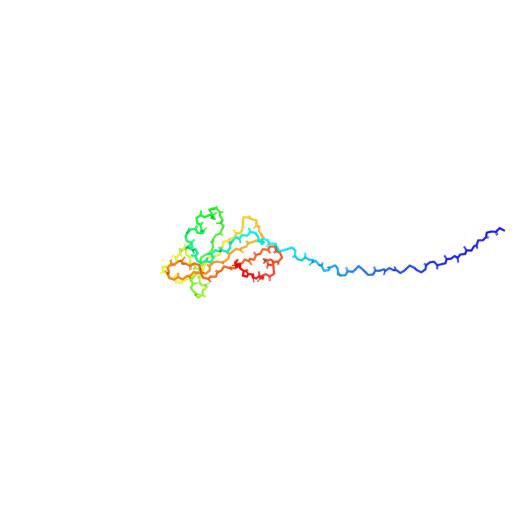103 ? 2.740 3.205 -16.231 1.00 92.62 103 SER A O 1
ATOM 786 N N . GLY A 1 104 ? 3.886 3.105 -14.305 1.00 93.31 104 GLY A N 1
ATOM 787 C CA . GLY A 1 104 ? 2.738 3.371 -13.428 1.00 93.31 104 GLY A CA 1
ATOM 788 C C . GLY A 1 104 ? 1.666 2.270 -13.415 1.00 93.31 104 GLY A C 1
ATOM 789 O O . GLY A 1 104 ? 0.511 2.528 -13.080 1.00 93.31 104 GLY A O 1
ATOM 790 N N . VAL A 1 105 ? 2.019 1.044 -13.804 1.00 94.69 105 VAL A N 1
ATOM 791 C CA . VAL A 1 105 ? 1.113 -0.109 -13.857 1.00 94.69 105 VAL A CA 1
ATOM 792 C C . VAL A 1 105 ? 1.075 -0.812 -12.506 1.00 94.69 105 VAL A C 1
ATOM 794 O O . VAL A 1 105 ? 2.111 -1.132 -11.929 1.00 94.69 105 VAL A O 1
ATOM 797 N N . TRP A 1 106 ? -0.129 -1.129 -12.040 1.00 95.12 106 TRP A N 1
ATOM 798 C CA . TRP A 1 106 ? -0.372 -1.800 -10.767 1.00 95.12 106 TRP A CA 1
ATOM 799 C C . TRP A 1 106 ? -1.028 -3.156 -10.982 1.00 95.12 106 TRP A C 1
ATOM 801 O O . TRP A 1 106 ? -2.028 -3.258 -11.691 1.00 95.12 106 TRP A O 1
ATOM 811 N N . LEU A 1 107 ? -0.487 -4.190 -10.343 1.00 94.44 107 LEU A N 1
ATOM 812 C CA . LEU A 1 107 ? -1.041 -5.541 -10.368 1.00 94.44 107 LEU A CA 1
ATOM 813 C C . LEU A 1 107 ? -1.628 -5.885 -9.002 1.00 94.44 107 LEU A C 1
ATOM 815 O O . LEU A 1 107 ? -1.058 -5.508 -7.981 1.00 94.44 107 LEU A O 1
ATOM 819 N N . LEU A 1 108 ? -2.755 -6.596 -8.978 1.00 94.31 108 LEU A N 1
ATOM 820 C CA . LEU A 1 108 ? -3.258 -7.206 -7.747 1.00 94.31 108 LEU A CA 1
ATOM 821 C C . LEU A 1 108 ? -2.327 -8.346 -7.321 1.00 94.31 108 LEU A C 1
ATOM 823 O O . LEU A 1 108 ? -1.777 -9.053 -8.166 1.00 94.31 108 LEU A O 1
ATOM 827 N N . VAL A 1 109 ? -2.163 -8.507 -6.012 1.00 92.44 109 VAL A N 1
ATOM 828 C CA . VAL A 1 109 ? -1.463 -9.643 -5.410 1.00 92.44 109 VAL A CA 1
ATOM 829 C C . VAL A 1 109 ? -2.499 -10.472 -4.656 1.00 92.44 109 VAL A C 1
ATOM 831 O O . VAL A 1 109 ? -3.033 -10.022 -3.637 1.00 92.44 109 VAL A O 1
ATOM 834 N N . GLU A 1 110 ? -2.802 -11.653 -5.188 1.00 83.50 110 GLU A N 1
ATOM 835 C CA . GLU A 1 110 ? -3.844 -12.574 -4.704 1.00 83.50 110 GLU A CA 1
ATOM 836 C C . GLU A 1 110 ? -3.291 -13.661 -3.778 1.00 83.50 110 GLU A C 1
ATOM 838 O O . GLU A 1 110 ? -2.141 -14.111 -3.990 1.00 83.50 110 GLU A O 1
#

Radius of gyration: 24.17 Å; chains: 1; bounding box: 52×34×79 Å

Sequence (110 aa):
MKSILFLSLGLLLLPGCQSIQRTPAGANGDSAVGRHVMKVLGKHVGHRIEIFDDDGGTLQEIPSGFGSVSVFSNEPNGQDNYRFDEAGVIIRHQRSYGDNFLSGVWLLVE

Secondary structure (DSSP, 8-state):
------------PPPP--------TT--S---TTSBHHHHHTT-TTS-EEEE-TTS-EESS--SSSEEEEEE-SSTTEEEEEEE-TTSBEEEEEEEETHHHHTT--EE--